Protein AF-A0A7J9T063-F1 (afdb_monomer)

Sol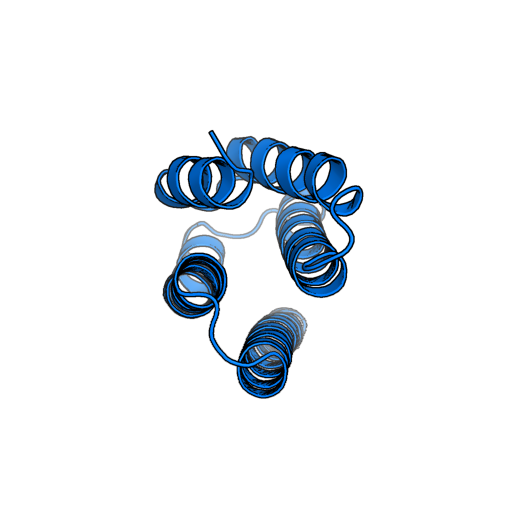vent-accessible surface area (backbone atoms only — not comparable to full-atom values): 6275 Å² total; per-residue (Å²): 130,59,60,61,58,52,44,54,57,52,53,74,72,41,84,44,70,79,43,31,56,53,49,32,50,49,22,60,66,40,46,78,40,85,90,48,29,67,60,27,48,54,52,28,53,51,38,49,53,56,42,49,55,52,73,78,38,90,64,52,70,66,59,53,51,48,56,47,66,69,46,50,61,59,52,51,51,52,47,49,44,61,75,66,71,55,59,67,70,54,53,50,51,53,54,52,50,48,51,51,52,53,50,52,52,55,50,71,74,75,110

Sequence (111 aa):
MNYIDQLSVEFSKGLYVNNLNNLISICEDAKHNDEYVLACHTLQCIFIGIKQSFDERAVSTDEFDFVQSKLITPILDIFEMIKTDGSEKELYRMLSNIVGIYVHLYDDYNS

pLDDT: mean 85.23, std 9.54, range [55.28, 95.31]

Foldseek 3Di:
DQLLVVLVVLCVVPLDLVSLVVLLVSLVVNCVPVPCVVVSVLSNVLSVVLNCVCVVDVDDPVLRVVLRVQQSVLNVVLSVCVVVVDDPVVNVVSSVVSVVSSVVSVVVVVD

Secondary structure (DSSP, 8-state):
--HHHHHHHHHTT-S-HHHHHHHHHHHHHHTTSTTSHHHHHHHHHHHHHHHHHHHHS---HHHHHHHHHHHHHHHHHHHHHHHTT--HHHHHHHHHHHHHHHHHHHHHHH-

Structure (mmCIF, N/CA/C/O backbone):
data_AF-A0A7J9T063-F1
#
_entry.id   AF-A0A7J9T063-F1
#
loop_
_atom_site.group_PDB
_atom_site.id
_atom_site.type_symbol
_atom_site.label_atom_id
_atom_site.label_alt_id
_atom_site.label_comp_id
_atom_site.label_asym_id
_atom_site.label_entity_id
_atom_site.label_seq_id
_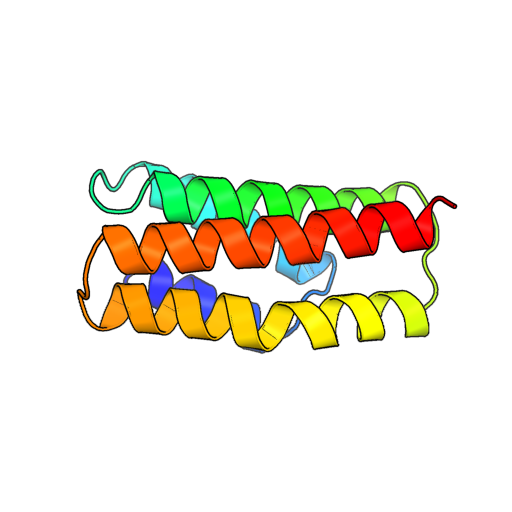atom_site.pdbx_PDB_ins_code
_atom_site.Cartn_x
_atom_site.Cartn_y
_atom_site.Cartn_z
_atom_site.occupancy
_atom_site.B_iso_or_equiv
_atom_site.auth_seq_id
_atom_site.auth_comp_id
_atom_site.auth_asym_id
_atom_site.auth_atom_id
_atom_site.pdbx_PDB_model_num
ATOM 1 N N . MET A 1 1 ? 0.570 11.266 16.999 1.00 61.97 1 MET A N 1
ATOM 2 C CA . MET A 1 1 ? 0.058 11.047 15.633 1.00 61.97 1 MET A CA 1
ATOM 3 C C . MET A 1 1 ? -0.245 9.567 15.516 1.00 61.97 1 MET A C 1
ATOM 5 O O . MET A 1 1 ? 0.636 8.787 15.869 1.00 61.97 1 MET A O 1
ATOM 9 N N . ASN A 1 2 ? -1.475 9.176 15.165 1.00 84.38 2 ASN A N 1
ATOM 10 C CA . ASN A 1 2 ? -1.792 7.750 15.027 1.00 84.38 2 ASN A CA 1
ATOM 11 C C . ASN A 1 2 ? -1.009 7.162 13.829 1.00 84.38 2 ASN A C 1
ATOM 13 O O . ASN A 1 2 ? -0.436 7.910 13.030 1.00 84.38 2 ASN A O 1
ATOM 17 N N . TYR A 1 3 ? -0.908 5.837 13.730 1.00 86.50 3 TYR A N 1
ATOM 18 C CA . TYR A 1 3 ? -0.108 5.216 12.669 1.00 86.50 3 TYR A CA 1
ATOM 19 C C . TYR A 1 3 ? -0.681 5.495 11.268 1.00 86.50 3 TYR A C 1
ATOM 21 O O . TYR A 1 3 ? 0.075 5.624 10.313 1.00 86.50 3 TYR A O 1
ATOM 29 N N . ILE A 1 4 ? -1.998 5.666 11.142 1.00 89.06 4 ILE A N 1
ATOM 30 C CA . ILE A 1 4 ? -2.662 5.972 9.871 1.00 89.06 4 ILE A CA 1
ATOM 31 C C . ILE A 1 4 ? -2.315 7.365 9.351 1.00 89.06 4 ILE A C 1
ATOM 33 O O . ILE A 1 4 ? -2.131 7.548 8.149 1.00 89.06 4 ILE A O 1
ATOM 37 N N . ASP A 1 5 ? -2.183 8.347 10.234 1.00 89.69 5 ASP A N 1
ATOM 38 C CA . ASP A 1 5 ? -1.726 9.686 9.883 1.00 89.69 5 ASP A CA 1
ATOM 39 C C . ASP A 1 5 ? -0.261 9.645 9.430 1.00 89.69 5 ASP A C 1
ATOM 41 O O . ASP A 1 5 ? 0.095 10.283 8.442 1.00 89.69 5 ASP A O 1
ATOM 45 N N . GLN A 1 6 ? 0.578 8.840 10.099 1.00 90.75 6 GLN A N 1
ATOM 46 C CA . GLN A 1 6 ? 1.967 8.606 9.684 1.00 90.75 6 GLN A CA 1
ATOM 47 C C . GLN A 1 6 ? 2.040 7.941 8.306 1.00 90.75 6 GLN A C 1
ATOM 49 O O . GLN A 1 6 ? 2.766 8.429 7.440 1.00 90.75 6 GLN A O 1
ATOM 54 N N . LEU A 1 7 ? 1.243 6.892 8.074 1.00 91.25 7 LEU A N 1
ATOM 55 C CA . LEU A 1 7 ? 1.131 6.241 6.771 1.00 91.25 7 LEU A CA 1
ATOM 56 C C . LEU A 1 7 ? 0.641 7.220 5.707 1.00 91.25 7 LEU A C 1
ATOM 58 O O . LEU A 1 7 ? 1.262 7.314 4.661 1.00 91.25 7 LEU A O 1
ATOM 62 N N . SER A 1 8 ? -0.407 8.002 5.977 1.00 90.19 8 SER A N 1
ATOM 63 C CA . SER A 1 8 ? -0.947 8.986 5.027 1.00 90.19 8 SER A CA 1
ATOM 64 C C . SER A 1 8 ? 0.113 10.012 4.610 1.00 90.19 8 SER A C 1
ATOM 66 O O . SER A 1 8 ? 0.274 10.299 3.424 1.00 90.19 8 SER A O 1
ATOM 68 N N . VAL A 1 9 ? 0.852 10.558 5.584 1.00 91.56 9 VAL A N 1
ATOM 69 C CA . VAL A 1 9 ? 1.913 11.544 5.340 1.00 91.56 9 VAL A CA 1
ATOM 70 C C . VAL A 1 9 ? 3.050 10.929 4.536 1.00 91.56 9 VAL A C 1
ATOM 72 O O . VAL A 1 9 ? 3.476 11.520 3.546 1.00 91.56 9 VAL A O 1
ATOM 75 N N . GLU A 1 10 ? 3.540 9.756 4.929 1.00 90.94 10 GLU A N 1
ATOM 76 C CA . GLU A 1 10 ? 4.660 9.124 4.235 1.00 90.94 10 GLU A CA 1
ATOM 77 C C . GLU A 1 10 ? 4.262 8.664 2.830 1.00 90.94 10 GLU A C 1
ATOM 79 O O . GLU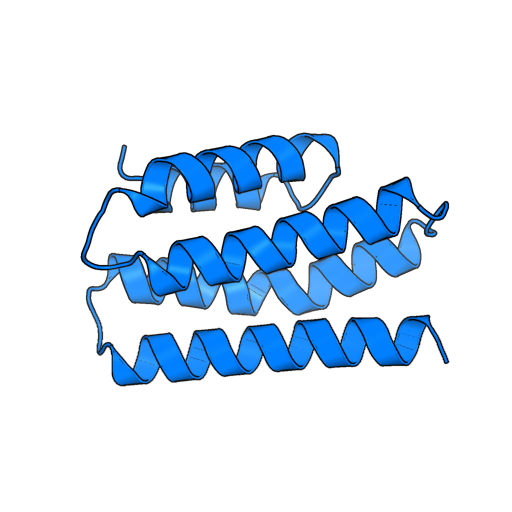 A 1 10 ? 4.993 8.887 1.869 1.00 90.94 10 GLU A O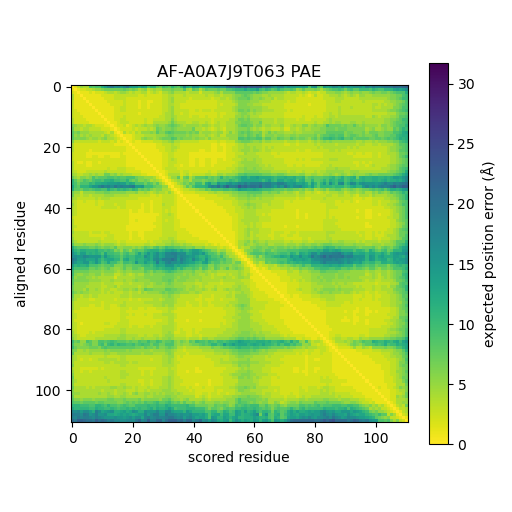 1
ATOM 84 N N . PHE A 1 11 ? 3.055 8.125 2.682 1.00 90.38 11 PHE A N 1
ATOM 85 C CA . PHE A 1 11 ? 2.513 7.668 1.408 1.00 90.38 11 PHE A CA 1
ATOM 86 C C . PHE A 1 11 ? 2.311 8.819 0.416 1.00 90.38 11 PHE A C 1
ATOM 88 O O . PHE A 1 11 ? 2.546 8.653 -0.779 1.00 90.38 11 PHE A O 1
ATOM 95 N N . SER A 1 12 ? 1.966 10.020 0.901 1.00 88.25 12 SER A N 1
ATOM 96 C CA . SER A 1 12 ? 1.859 11.224 0.060 1.00 88.25 12 SER A CA 1
ATOM 97 C C . SER A 1 12 ? 3.175 11.623 -0.619 1.00 88.25 12 SER A C 1
ATOM 99 O O . SER A 1 12 ? 3.163 12.337 -1.620 1.00 88.25 12 SER A O 1
ATOM 101 N N . LYS A 1 13 ? 4.315 11.134 -0.113 1.00 87.00 13 LYS A N 1
ATOM 102 C CA . LYS A 1 13 ? 5.636 11.351 -0.712 1.00 87.00 13 LYS A CA 1
ATOM 103 C C . LYS A 1 13 ? 5.918 10.399 -1.882 1.00 87.00 13 LYS A C 1
ATOM 105 O O . LYS A 1 13 ? 6.984 10.503 -2.483 1.00 87.00 13 LYS A O 1
ATOM 110 N N . GLY A 1 14 ? 4.996 9.490 -2.204 1.00 84.56 14 GLY A N 1
ATOM 111 C CA . GLY A 1 14 ? 5.127 8.486 -3.260 1.00 84.56 14 GLY A CA 1
ATOM 112 C C . GLY A 1 14 ? 5.779 7.186 -2.785 1.00 84.56 14 GLY A C 1
ATOM 113 O O . GLY A 1 14 ? 6.335 7.110 -1.687 1.00 84.56 14 GLY A O 1
ATOM 114 N N . LEU A 1 15 ? 5.723 6.158 -3.635 1.00 84.69 15 LEU A N 1
ATOM 115 C CA . LEU A 1 15 ? 6.133 4.783 -3.319 1.00 84.69 15 LEU A CA 1
ATOM 116 C C . LEU A 1 15 ? 7.621 4.502 -3.580 1.00 84.69 15 LEU A C 1
ATOM 118 O O . LEU A 1 15 ? 7.993 3.390 -3.939 1.00 84.69 15 LEU A O 1
ATOM 122 N N . TYR A 1 16 ? 8.492 5.505 -3.469 1.00 81.38 16 TYR A N 1
ATOM 123 C CA . TYR A 1 16 ? 9.920 5.341 -3.772 1.00 81.38 16 TYR A CA 1
ATOM 124 C C . TYR A 1 16 ? 10.586 4.366 -2.792 1.0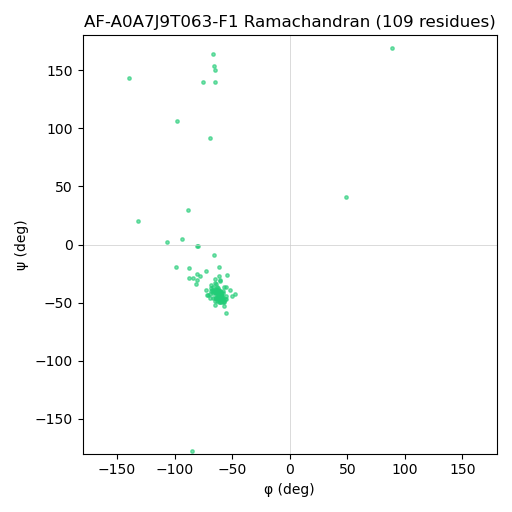0 81.38 16 TYR A C 1
ATOM 126 O O . TYR A 1 16 ? 10.194 4.324 -1.629 1.00 81.38 16 TYR A O 1
ATOM 134 N N . VAL A 1 17 ? 11.632 3.635 -3.206 1.00 75.38 17 VAL A N 1
ATOM 135 C CA . VAL A 1 17 ? 12.342 2.635 -2.365 1.00 75.38 17 VAL A CA 1
ATOM 136 C C . VAL A 1 17 ? 12.680 3.171 -0.968 1.00 75.38 17 VAL A C 1
ATOM 138 O O . VAL A 1 17 ? 12.469 2.507 0.048 1.00 75.38 17 VAL A O 1
ATOM 141 N N . ASN A 1 18 ? 13.142 4.415 -0.912 1.00 79.62 18 ASN A N 1
ATOM 142 C CA . ASN A 1 18 ? 13.512 5.119 0.312 1.00 79.62 18 ASN A CA 1
ATOM 143 C C . ASN A 1 18 ? 12.305 5.268 1.259 1.00 79.62 18 ASN A C 1
ATOM 145 O O . ASN A 1 18 ? 12.437 5.072 2.465 1.00 79.62 18 ASN A O 1
ATOM 149 N N . ASN A 1 19 ? 11.133 5.573 0.696 1.00 88.94 19 ASN A N 1
ATOM 150 C CA . ASN A 1 19 ? 9.876 5.772 1.414 1.00 88.94 19 ASN A CA 1
ATOM 151 C C . ASN A 1 19 ? 9.201 4.435 1.754 1.00 88.94 19 ASN A C 1
ATOM 153 O O . ASN A 1 19 ? 8.555 4.327 2.792 1.00 88.94 19 ASN A O 1
ATOM 157 N N . LEU A 1 20 ? 9.381 3.397 0.926 1.00 90.81 20 LEU A N 1
ATOM 158 C CA . LEU A 1 20 ? 8.862 2.052 1.191 1.00 90.81 20 LEU A CA 1
ATOM 159 C C . LEU A 1 20 ? 9.400 1.505 2.514 1.00 90.81 20 LEU A C 1
ATOM 161 O O . LEU A 1 20 ? 8.635 0.942 3.286 1.00 90.81 20 LEU A O 1
ATOM 165 N N . ASN A 1 21 ? 10.678 1.733 2.836 1.00 91.38 21 ASN A N 1
ATOM 166 C CA . ASN A 1 21 ? 11.230 1.336 4.137 1.00 91.38 21 ASN A CA 1
ATOM 167 C C . ASN A 1 21 ? 10.507 2.006 5.313 1.00 91.38 21 ASN A C 1
ATOM 169 O O . ASN A 1 21 ? 10.207 1.343 6.305 1.00 91.38 21 ASN A O 1
ATOM 173 N N . ASN A 1 22 ? 10.196 3.298 5.190 1.00 93.12 22 ASN A N 1
ATOM 174 C CA . ASN A 1 22 ? 9.475 4.031 6.227 1.00 93.12 22 ASN A CA 1
ATOM 175 C C . ASN A 1 22 ? 8.046 3.497 6.371 1.00 93.12 22 ASN A C 1
ATOM 177 O O . ASN A 1 22 ? 7.612 3.214 7.482 1.00 93.12 22 ASN A O 1
ATOM 181 N N . LEU A 1 23 ? 7.342 3.286 5.257 1.00 94.19 23 LEU A N 1
ATOM 182 C CA . LEU A 1 23 ? 5.996 2.710 5.245 1.00 94.19 23 LEU A CA 1
ATOM 183 C C . LEU A 1 23 ? 5.961 1.310 5.882 1.00 94.19 23 LEU A C 1
ATOM 185 O O . LEU A 1 23 ? 5.103 1.040 6.718 1.00 94.19 23 LEU A O 1
ATOM 189 N N . ILE A 1 24 ? 6.927 0.447 5.547 1.00 94.56 24 ILE A N 1
ATOM 190 C CA . ILE A 1 24 ? 7.067 -0.898 6.128 1.00 94.56 24 ILE A CA 1
ATOM 191 C C . ILE A 1 24 ? 7.287 -0.814 7.640 1.00 94.56 24 ILE A C 1
ATOM 193 O O . ILE A 1 24 ? 6.651 -1.561 8.382 1.00 94.56 24 ILE A O 1
ATOM 197 N N . SER A 1 25 ? 8.156 0.095 8.096 1.00 93.38 25 SER A N 1
ATOM 198 C CA . SER A 1 25 ? 8.424 0.299 9.524 1.00 93.38 25 SER A CA 1
ATOM 199 C C . SER A 1 25 ? 7.187 0.800 10.267 1.00 93.38 25 SER A C 1
ATOM 201 O O . SER A 1 25 ? 6.875 0.289 11.334 1.00 93.38 25 SER A O 1
ATOM 203 N N . ILE A 1 26 ? 6.439 1.749 9.693 1.00 92.94 26 ILE A N 1
ATOM 204 C CA . ILE A 1 26 ? 5.209 2.257 10.315 1.00 92.94 26 ILE A CA 1
ATOM 205 C C . ILE A 1 26 ? 4.175 1.131 10.447 1.00 92.94 26 ILE A C 1
ATOM 207 O O . ILE A 1 26 ? 3.544 1.007 11.494 1.00 92.94 26 ILE A O 1
ATOM 211 N N . CYS A 1 27 ? 4.005 0.288 9.420 1.00 92.94 27 CYS A N 1
ATOM 212 C CA . CYS A 1 27 ? 3.115 -0.873 9.502 1.00 92.94 27 CYS A CA 1
ATOM 213 C C . CYS A 1 27 ? 3.585 -1.910 10.539 1.00 92.94 27 CYS A C 1
ATOM 215 O O . CYS A 1 27 ? 2.751 -2.491 11.234 1.00 92.94 27 CYS A O 1
ATOM 217 N N . GLU A 1 28 ? 4.897 -2.134 10.653 1.00 91.00 28 GLU A N 1
ATOM 218 C CA . GLU A 1 28 ? 5.500 -3.029 11.648 1.00 91.00 28 GLU A CA 1
ATOM 219 C C . GLU A 1 28 ? 5.223 -2.547 13.076 1.00 91.00 28 GLU A C 1
ATOM 221 O O . GLU A 1 28 ? 4.798 -3.340 13.911 1.00 91.00 28 GLU A O 1
ATOM 226 N N . ASP A 1 29 ? 5.390 -1.252 13.343 1.00 89.50 29 ASP A N 1
ATOM 227 C CA . ASP A 1 29 ? 5.110 -0.659 14.654 1.00 89.50 29 ASP A CA 1
ATOM 228 C C . ASP A 1 29 ? 3.602 -0.667 14.963 1.00 89.50 29 ASP A C 1
ATOM 230 O O . ASP A 1 29 ? 3.177 -0.867 16.104 1.00 89.50 29 ASP A O 1
ATOM 234 N N . ALA A 1 30 ? 2.771 -0.482 13.932 1.00 85.44 30 ALA A N 1
ATOM 235 C CA . ALA A 1 30 ? 1.318 -0.420 14.047 1.00 85.44 30 ALA A CA 1
ATOM 236 C C . ALA A 1 30 ? 0.650 -1.771 14.335 1.00 85.44 30 ALA A C 1
ATOM 238 O O . ALA A 1 30 ? -0.443 -1.792 14.901 1.00 85.44 30 ALA A O 1
ATOM 239 N N . LYS A 1 31 ? 1.288 -2.902 14.004 1.00 76.19 31 LYS A N 1
ATOM 240 C CA . LYS A 1 31 ? 0.714 -4.245 14.220 1.00 76.19 31 LYS A CA 1
ATOM 241 C C . LYS A 1 31 ? 0.520 -4.613 15.697 1.00 76.19 31 LYS A C 1
ATOM 243 O O . LYS A 1 31 ? -0.083 -5.636 15.995 1.00 76.19 31 LYS A O 1
ATOM 248 N N . HIS A 1 32 ? 1.046 -3.803 16.614 1.00 74.06 32 HIS A N 1
ATOM 249 C CA . HIS A 1 32 ? 0.798 -3.914 18.051 1.00 74.06 32 HIS A CA 1
ATOM 250 C C . HIS A 1 32 ? -0.547 -3.303 18.487 1.00 74.06 32 HIS A C 1
ATOM 252 O O . HIS A 1 32 ? -0.876 -3.340 19.670 1.00 74.06 32 HIS A O 1
ATOM 258 N N . ASN A 1 33 ? -1.311 -2.727 17.553 1.00 67.06 33 ASN A N 1
ATOM 259 C CA . ASN A 1 33 ? -2.654 -2.214 17.784 1.00 67.06 33 ASN A CA 1
ATOM 260 C C . ASN A 1 33 ? -3.699 -3.249 17.328 1.00 67.06 33 ASN A C 1
ATOM 262 O O . ASN A 1 33 ? -3.898 -3.432 16.125 1.00 67.06 33 ASN A O 1
ATOM 266 N N . ASP A 1 34 ? -4.349 -3.908 18.294 1.00 65.62 34 ASP A N 1
ATOM 267 C CA . ASP A 1 34 ? -5.228 -5.074 18.098 1.00 65.62 34 ASP A CA 1
ATOM 268 C C . ASP A 1 34 ? -6.375 -4.858 17.088 1.00 65.62 34 ASP A C 1
ATOM 270 O O . ASP A 1 34 ? -6.824 -5.815 16.463 1.00 65.62 34 ASP A O 1
ATOM 274 N N . GLU A 1 35 ? -6.835 -3.622 16.877 1.00 77.62 35 GLU A N 1
ATOM 275 C CA . GLU A 1 35 ? -8.022 -3.329 16.056 1.00 77.62 35 GLU A CA 1
ATOM 276 C C . GLU A 1 35 ? -7.764 -3.388 14.538 1.00 77.62 35 GLU A C 1
ATOM 278 O O . GLU A 1 35 ? -8.659 -3.705 13.759 1.00 77.62 35 GLU A O 1
ATOM 283 N N . TYR A 1 36 ? -6.528 -3.140 14.095 1.00 82.25 36 TYR A N 1
ATOM 284 C CA . TYR A 1 36 ? -6.207 -3.000 12.666 1.00 82.25 36 TYR A CA 1
ATOM 285 C C . TYR A 1 36 ? -4.992 -3.814 12.224 1.00 82.25 36 TYR A C 1
ATOM 287 O O . TYR A 1 36 ? -4.400 -3.546 11.171 1.00 82.25 36 TYR A O 1
ATOM 295 N N . VAL A 1 37 ? -4.625 -4.830 13.008 1.00 87.38 37 VAL A N 1
ATOM 296 C CA . VAL A 1 37 ? -3.476 -5.706 12.742 1.00 87.38 37 VAL A CA 1
ATOM 297 C C . VAL A 1 37 ? -3.505 -6.239 11.311 1.00 87.38 37 VAL A C 1
ATOM 299 O O . VAL A 1 37 ? -2.487 -6.190 10.621 1.00 87.38 37 VAL A O 1
ATOM 302 N N . LEU A 1 38 ? -4.669 -6.692 10.826 1.00 87.38 38 LEU A N 1
ATOM 303 C CA . LEU A 1 38 ? -4.761 -7.268 9.484 1.00 87.38 38 LEU A CA 1
ATOM 304 C C . LEU A 1 38 ? -4.528 -6.233 8.379 1.00 87.38 38 LEU A C 1
ATOM 306 O O . LEU A 1 38 ? -3.858 -6.538 7.390 1.00 87.38 38 LEU A O 1
ATOM 310 N N . ALA A 1 39 ? -5.040 -5.011 8.541 1.00 90.00 39 ALA A N 1
ATOM 311 C CA . ALA A 1 39 ? -4.819 -3.943 7.573 1.00 90.00 39 ALA A CA 1
ATOM 312 C C . ALA A 1 39 ? -3.337 -3.553 7.518 1.00 90.00 39 ALA A C 1
ATOM 314 O O . ALA A 1 39 ? -2.756 -3.490 6.435 1.00 90.00 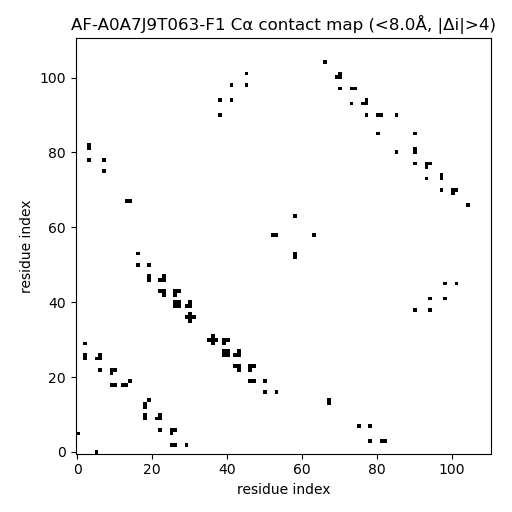39 ALA A O 1
ATOM 315 N N . CYS A 1 40 ? -2.708 -3.383 8.686 1.00 91.31 40 CYS A N 1
ATOM 316 C CA . CYS A 1 40 ? -1.282 -3.074 8.789 1.00 91.31 40 CYS A CA 1
ATOM 317 C C . CYS A 1 40 ? -0.427 -4.170 8.153 1.00 91.31 40 CYS A C 1
ATOM 319 O O . CYS A 1 40 ? 0.450 -3.871 7.348 1.00 91.31 40 CYS A O 1
ATOM 321 N N . HIS A 1 41 ? -0.720 -5.434 8.462 1.00 91.81 41 HIS A N 1
ATOM 322 C CA . HIS A 1 41 ? 0.006 -6.572 7.913 1.00 91.81 41 HIS A CA 1
ATOM 323 C C . HIS A 1 41 ? -0.132 -6.668 6.388 1.00 91.81 41 HIS A C 1
ATOM 325 O O . HIS A 1 41 ? 0.860 -6.818 5.681 1.00 91.81 41 HIS A O 1
ATOM 331 N N . THR A 1 42 ? -1.350 -6.513 5.864 1.00 93.38 42 THR A N 1
ATOM 332 C CA . THR A 1 42 ? -1.606 -6.572 4.417 1.00 93.38 42 THR A CA 1
ATOM 333 C C . THR A 1 42 ? -0.839 -5.481 3.671 1.00 93.38 42 THR A C 1
ATOM 335 O O . THR A 1 42 ? -0.168 -5.758 2.677 1.00 93.38 42 THR A O 1
ATOM 338 N N . LEU A 1 43 ? -0.897 -4.243 4.168 1.00 93.94 43 LEU A N 1
ATOM 339 C CA . LEU A 1 43 ? -0.173 -3.118 3.578 1.00 93.94 43 LEU A CA 1
ATOM 340 C C . LEU A 1 43 ? 1.343 -3.319 3.659 1.00 93.94 43 LEU A C 1
ATOM 342 O O . LEU A 1 43 ? 2.041 -3.080 2.676 1.00 93.94 43 LEU A O 1
ATOM 346 N N . GLN A 1 44 ? 1.847 -3.830 4.786 1.00 94.69 44 GLN A N 1
ATOM 347 C CA . GLN A 1 44 ? 3.258 -4.171 4.952 1.00 94.69 44 GLN A CA 1
ATOM 348 C C . GLN A 1 44 ? 3.725 -5.164 3.884 1.00 94.69 44 GLN A C 1
ATOM 350 O O . GLN A 1 44 ? 4.746 -4.933 3.240 1.00 94.69 44 GLN A O 1
ATOM 355 N N . CYS A 1 45 ? 2.971 -6.246 3.667 1.00 93.69 45 CYS A N 1
ATOM 356 C CA . CYS A 1 45 ? 3.289 -7.247 2.652 1.00 93.69 45 CYS A CA 1
ATOM 357 C C . CYS A 1 45 ? 3.335 -6.641 1.246 1.00 93.69 45 CYS A C 1
ATOM 359 O O . CYS A 1 45 ? 4.269 -6.922 0.497 1.00 93.69 45 CYS A O 1
ATOM 361 N N . ILE A 1 46 ? 2.374 -5.776 0.907 1.00 92.31 46 ILE A N 1
ATOM 362 C CA . ILE A 1 46 ? 2.356 -5.068 -0.379 1.00 92.31 46 ILE A CA 1
ATOM 363 C C . ILE A 1 46 ? 3.607 -4.193 -0.520 1.00 92.31 46 ILE A C 1
ATOM 365 O O . ILE A 1 46 ? 4.314 -4.299 -1.517 1.00 92.31 46 ILE A O 1
ATOM 369 N N . PHE A 1 47 ? 3.942 -3.374 0.480 1.00 93.12 47 PHE A N 1
ATOM 370 C CA . PHE A 1 47 ? 5.122 -2.505 0.414 1.00 93.12 47 PHE A CA 1
ATOM 371 C C . PHE A 1 47 ? 6.437 -3.284 0.319 1.00 93.12 47 PHE A C 1
ATOM 373 O O . PHE A 1 47 ? 7.325 -2.883 -0.436 1.00 93.12 47 PHE A O 1
ATOM 380 N N . ILE A 1 48 ? 6.558 -4.404 1.038 1.00 92.12 48 ILE A N 1
ATOM 381 C CA . ILE A 1 48 ? 7.712 -5.307 0.936 1.00 92.12 48 ILE A CA 1
ATOM 382 C C . ILE A 1 48 ? 7.821 -5.870 -0.479 1.00 92.12 48 ILE A C 1
ATOM 384 O O . ILE A 1 48 ? 8.895 -5.800 -1.068 1.00 92.12 48 ILE A O 1
ATOM 388 N N . GLY A 1 49 ? 6.727 -6.393 -1.032 1.00 89.19 49 GLY A N 1
ATOM 389 C CA . GLY A 1 49 ? 6.732 -7.005 -2.357 1.00 89.19 49 GLY A CA 1
ATOM 390 C C . GLY A 1 49 ? 7.040 -6.007 -3.476 1.00 89.19 49 GLY A C 1
ATOM 391 O O . GLY A 1 49 ? 7.838 -6.292 -4.371 1.00 89.19 49 GLY A O 1
ATOM 392 N N . ILE A 1 50 ? 6.499 -4.790 -3.372 1.00 87.06 50 ILE A N 1
ATOM 393 C CA . ILE A 1 50 ? 6.857 -3.662 -4.238 1.00 87.06 50 ILE A CA 1
ATOM 394 C C . ILE A 1 50 ? 8.365 -3.390 -4.141 1.00 87.06 50 ILE A C 1
ATOM 396 O O . ILE A 1 50 ? 9.053 -3.390 -5.157 1.00 87.06 50 ILE A O 1
ATOM 400 N N . LYS A 1 51 ? 8.903 -3.224 -2.926 1.00 87.62 51 LYS A N 1
ATOM 401 C CA . LYS A 1 51 ? 10.332 -2.959 -2.710 1.00 87.62 51 LYS A CA 1
ATOM 402 C C . LYS A 1 51 ? 11.219 -4.064 -3.293 1.00 87.62 51 LYS A C 1
ATOM 404 O O . LYS A 1 51 ? 12.157 -3.758 -4.019 1.00 87.62 51 LYS A O 1
ATOM 409 N N . GLN A 1 52 ? 10.919 -5.329 -2.997 1.00 86.12 52 GLN A N 1
ATOM 410 C CA . GLN A 1 52 ? 11.678 -6.480 -3.496 1.00 86.12 52 GLN A CA 1
ATOM 411 C C . GLN A 1 52 ? 11.703 -6.513 -5.022 1.00 86.12 52 GLN A C 1
ATOM 413 O O . GLN A 1 52 ? 12.764 -6.685 -5.606 1.00 86.12 52 GLN A O 1
ATOM 418 N N . SER A 1 53 ? 10.573 -6.231 -5.670 1.00 78.38 53 SER A N 1
ATOM 419 C CA . SER A 1 53 ? 10.500 -6.175 -7.136 1.00 78.38 53 SER A CA 1
ATOM 420 C C . SER A 1 53 ? 11.423 -5.122 -7.745 1.00 78.38 53 SER A C 1
ATOM 422 O O . SER A 1 53 ? 11.893 -5.306 -8.861 1.00 78.38 53 SER A O 1
ATOM 424 N N . PHE A 1 54 ? 11.686 -4.028 -7.027 1.00 74.94 54 PHE A N 1
ATOM 425 C CA . PHE A 1 54 ? 12.578 -2.954 -7.465 1.00 74.94 54 PHE A CA 1
ATOM 426 C C . PHE A 1 54 ? 14.049 -3.187 -7.105 1.00 74.94 54 PHE A C 1
ATOM 428 O O . PHE A 1 54 ? 14.931 -2.708 -7.813 1.00 74.94 54 PHE A O 1
ATOM 435 N N . ASP A 1 55 ? 14.318 -3.913 -6.019 1.00 71.62 55 ASP A N 1
ATOM 436 C CA . ASP A 1 55 ? 15.678 -4.260 -5.599 1.00 71.62 55 ASP A CA 1
ATOM 437 C C . ASP A 1 55 ? 16.220 -5.482 -6.375 1.00 71.62 55 ASP A C 1
ATOM 439 O O . ASP A 1 55 ? 17.413 -5.549 -6.673 1.00 71.62 55 ASP A O 1
ATOM 443 N N . GLU A 1 56 ? 15.363 -6.448 -6.727 1.00 67.00 56 GLU A N 1
ATOM 444 C CA . GLU A 1 56 ? 15.741 -7.695 -7.414 1.00 67.00 56 GLU A CA 1
ATOM 445 C C . GLU A 1 56 ? 15.915 -7.521 -8.930 1.00 67.00 56 GLU A C 1
ATOM 447 O O . GLU A 1 56 ? 16.687 -8.253 -9.557 1.00 67.00 56 GLU A O 1
ATOM 452 N N . ARG A 1 57 ? 15.244 -6.530 -9.529 1.00 69.12 57 ARG A N 1
ATOM 453 C CA . ARG A 1 57 ? 15.413 -6.152 -10.937 1.00 69.12 57 ARG A CA 1
ATOM 454 C C . ARG A 1 57 ? 15.404 -4.635 -11.092 1.00 69.12 57 ARG A C 1
ATOM 456 O O . ARG A 1 57 ? 14.638 -3.943 -10.436 1.00 69.12 57 ARG A O 1
ATOM 463 N N . ALA A 1 58 ? 16.217 -4.112 -12.009 1.00 63.25 58 ALA A N 1
ATOM 464 C CA . ALA A 1 58 ? 16.129 -2.709 -12.406 1.00 63.25 58 ALA A CA 1
ATOM 465 C C . ALA A 1 58 ? 14.820 -2.494 -13.181 1.00 63.25 58 ALA A C 1
ATOM 467 O O . ALA A 1 58 ? 14.758 -2.725 -14.387 1.00 63.25 58 ALA A O 1
ATOM 468 N N . VAL A 1 59 ? 13.760 -2.120 -12.470 1.00 67.25 59 VAL A N 1
ATOM 469 C CA . VAL A 1 59 ? 12.464 -1.783 -13.063 1.00 67.25 59 VAL A CA 1
ATOM 470 C C . VAL A 1 59 ? 12.558 -0.402 -13.704 1.00 67.25 59 VAL A C 1
ATOM 472 O O . VAL A 1 59 ? 13.194 0.506 -13.162 1.00 67.25 59 VAL A O 1
ATOM 475 N N . SER A 1 60 ? 11.946 -0.240 -14.873 1.00 74.50 60 SER A N 1
ATOM 476 C CA . SER A 1 60 ? 11.886 1.060 -15.536 1.00 74.50 60 SER A CA 1
ATOM 477 C C . SER A 1 60 ? 11.052 2.056 -14.724 1.00 74.50 60 SER A C 1
ATOM 479 O O . SER A 1 60 ? 10.146 1.683 -13.976 1.00 74.50 60 SER A O 1
ATOM 481 N N . THR A 1 61 ? 11.339 3.349 -14.887 1.00 74.25 61 THR A N 1
ATOM 482 C CA . THR A 1 61 ? 10.538 4.419 -14.274 1.00 74.25 61 THR A CA 1
ATOM 483 C C . THR A 1 61 ? 9.059 4.301 -14.658 1.00 74.25 61 THR A C 1
ATOM 485 O O . THR A 1 61 ? 8.201 4.473 -13.801 1.00 74.25 61 THR A O 1
ATOM 488 N N . ASP A 1 62 ? 8.761 3.894 -15.894 1.00 79.69 62 ASP A N 1
ATOM 489 C CA . ASP A 1 62 ? 7.390 3.739 -16.392 1.00 79.69 62 ASP A CA 1
ATOM 490 C C . ASP A 1 62 ? 6.618 2.617 -15.675 1.00 79.69 62 ASP A C 1
ATOM 492 O O . ASP A 1 62 ? 5.441 2.767 -15.346 1.00 79.69 62 ASP A O 1
ATOM 496 N N . GLU A 1 63 ? 7.272 1.485 -15.403 1.00 75.69 63 GLU A N 1
ATOM 497 C CA . GLU A 1 63 ? 6.679 0.380 -14.641 1.00 75.69 63 GLU A CA 1
ATOM 498 C C . GLU A 1 63 ? 6.432 0.779 -13.180 1.00 75.69 63 GLU A C 1
ATOM 500 O O . GLU A 1 63 ? 5.374 0.476 -12.623 1.00 75.69 63 GLU A O 1
ATOM 505 N N . PHE A 1 64 ? 7.378 1.497 -12.567 1.00 79.25 64 PHE A N 1
ATOM 506 C CA . PHE A 1 64 ? 7.216 2.029 -11.217 1.00 79.25 64 PHE A CA 1
ATOM 507 C C . PHE A 1 64 ? 6.029 3.003 -11.141 1.00 79.25 64 PHE A C 1
ATOM 509 O O . PHE A 1 64 ? 5.156 2.859 -10.280 1.00 79.25 64 PHE A O 1
ATOM 516 N N . ASP A 1 65 ? 5.952 3.945 -12.082 1.00 82.44 65 ASP A N 1
ATOM 517 C CA . ASP A 1 65 ? 4.872 4.926 -12.168 1.00 82.44 65 ASP A CA 1
ATOM 518 C C . ASP A 1 65 ? 3.517 4.252 -12.414 1.00 82.44 65 ASP A C 1
ATOM 520 O O . ASP A 1 65 ? 2.502 4.655 -11.835 1.00 82.44 65 ASP A O 1
ATOM 524 N N . PHE A 1 66 ? 3.482 3.178 -13.210 1.00 83.62 66 PHE A N 1
ATOM 525 C CA . PHE A 1 66 ? 2.265 2.402 -13.422 1.00 83.62 66 PHE A CA 1
ATOM 526 C C . PHE A 1 66 ? 1.793 1.714 -12.139 1.00 83.62 66 PHE A C 1
ATOM 528 O O . PHE A 1 66 ? 0.635 1.902 -11.755 1.00 83.62 66 PHE A O 1
ATOM 535 N N . VAL A 1 67 ? 2.665 0.970 -11.447 1.00 83.44 67 VAL A N 1
ATOM 536 C CA . VAL A 1 67 ? 2.337 0.315 -10.166 1.00 83.44 67 VAL A CA 1
ATOM 537 C C . VAL A 1 67 ? 1.835 1.347 -9.160 1.00 83.44 67 VAL A C 1
ATOM 539 O O . VAL A 1 67 ? 0.776 1.169 -8.550 1.00 83.44 67 VAL A O 1
ATOM 542 N N . GLN A 1 68 ? 2.545 2.470 -9.048 1.00 85.50 68 GLN A N 1
ATOM 543 C CA . GLN A 1 68 ? 2.154 3.576 -8.189 1.00 85.50 68 GLN A CA 1
ATOM 544 C C . GLN A 1 68 ? 0.764 4.118 -8.559 1.00 85.50 68 GLN A C 1
ATOM 546 O O . GLN A 1 68 ? -0.091 4.252 -7.682 1.00 85.50 68 GLN A O 1
ATOM 551 N N . SER A 1 69 ? 0.483 4.361 -9.841 1.00 88.06 69 SER A N 1
ATOM 552 C CA . SER A 1 69 ? -0.814 4.888 -10.291 1.00 88.06 69 SER A CA 1
ATOM 553 C C . SER A 1 69 ? -2.002 3.976 -9.956 1.00 88.06 69 SER A C 1
ATOM 555 O O . SER A 1 69 ? -3.105 4.466 -9.713 1.00 88.06 69 SER A O 1
ATOM 557 N N . LYS A 1 70 ? -1.791 2.653 -9.919 1.00 89.88 70 LYS A N 1
ATOM 558 C CA . LYS A 1 70 ? -2.842 1.659 -9.657 1.00 89.88 70 LYS A CA 1
ATOM 559 C C . LYS A 1 70 ? -3.100 1.432 -8.173 1.00 89.88 70 LYS A C 1
ATOM 561 O O . LYS A 1 70 ? -4.221 1.085 -7.808 1.00 89.88 70 LYS A O 1
ATOM 566 N N . LEU A 1 71 ? -2.087 1.630 -7.331 1.00 90.62 71 LEU A N 1
ATOM 567 C CA . LEU A 1 71 ? -2.165 1.353 -5.897 1.00 90.62 71 LEU A CA 1
ATOM 568 C C . LEU A 1 71 ? -2.426 2.595 -5.038 1.00 90.62 71 LEU A C 1
ATOM 570 O O . LEU A 1 71 ? -2.919 2.438 -3.925 1.00 90.62 71 LEU A O 1
ATOM 574 N N . ILE A 1 72 ? -2.174 3.818 -5.530 1.00 90.50 72 ILE A N 1
ATOM 575 C CA . ILE A 1 72 ? -2.392 5.043 -4.737 1.00 90.50 72 ILE A CA 1
ATOM 576 C C . ILE A 1 72 ? -3.826 5.146 -4.213 1.00 90.50 72 ILE A C 1
ATOM 578 O O . ILE A 1 72 ? -4.024 5.234 -3.003 1.00 90.50 72 ILE A O 1
ATOM 582 N N . THR A 1 73 ? -4.823 5.145 -5.101 1.00 91.31 73 THR A N 1
ATOM 583 C CA . THR A 1 73 ? -6.217 5.369 -4.693 1.00 91.31 73 THR A CA 1
ATOM 584 C C . THR A 1 73 ? -6.727 4.268 -3.759 1.00 91.31 73 THR A C 1
ATOM 586 O O . THR A 1 73 ? -7.191 4.615 -2.677 1.00 91.31 73 THR A O 1
ATOM 589 N N . PRO A 1 74 ? -6.557 2.963 -4.066 1.00 92.88 74 PRO A N 1
ATOM 590 C CA . PRO A 1 74 ? -6.996 1.902 -3.160 1.00 92.88 74 PRO A CA 1
ATOM 591 C C . PRO A 1 74 ? -6.387 1.980 -1.752 1.00 92.88 74 PRO A C 1
ATOM 593 O O . PRO A 1 74 ? -7.073 1.683 -0.778 1.00 92.88 74 PRO A O 1
ATOM 596 N N . ILE A 1 75 ? -5.115 2.381 -1.623 1.00 94.44 75 ILE A N 1
ATOM 597 C CA . ILE A 1 75 ? -4.460 2.523 -0.311 1.00 94.44 75 ILE A CA 1
ATOM 598 C C . ILE A 1 75 ? -5.012 3.725 0.452 1.00 94.44 75 ILE A C 1
ATOM 600 O O . ILE A 1 75 ? -5.287 3.616 1.646 1.00 94.44 75 ILE A O 1
ATOM 604 N N . LEU A 1 76 ? -5.198 4.859 -0.226 1.00 92.06 76 LEU A N 1
ATOM 605 C CA . LEU A 1 76 ? -5.787 6.048 0.390 1.00 92.06 76 LEU A CA 1
ATOM 606 C C . LEU A 1 76 ? -7.216 5.786 0.872 1.00 92.06 76 LEU A C 1
ATOM 608 O O . LEU A 1 76 ? -7.563 6.208 1.973 1.00 92.06 76 LEU A O 1
ATOM 612 N N . ASP A 1 77 ? -8.005 5.036 0.102 1.00 93.00 77 ASP A N 1
ATOM 613 C CA . ASP A 1 77 ? -9.352 4.648 0.513 1.00 93.00 77 ASP A CA 1
ATOM 614 C C . ASP A 1 77 ? -9.302 3.781 1.785 1.00 93.00 77 ASP A C 1
ATOM 616 O O . ASP A 1 77 ? -10.105 3.977 2.694 1.00 93.00 77 ASP A O 1
ATOM 620 N N . ILE A 1 78 ? -8.336 2.857 1.903 1.00 93.25 78 ILE A N 1
ATOM 621 C CA . ILE A 1 78 ? -8.136 2.056 3.127 1.00 93.25 78 ILE A CA 1
ATOM 622 C C . ILE A 1 78 ? -7.770 2.954 4.316 1.00 93.25 78 ILE A C 1
ATOM 624 O O . ILE A 1 78 ? -8.266 2.740 5.421 1.00 93.25 78 ILE A O 1
ATOM 628 N N . PHE A 1 79 ? -6.926 3.969 4.119 1.00 92.62 79 PHE A N 1
ATOM 629 C CA . PHE A 1 79 ? -6.601 4.909 5.195 1.00 92.62 79 PHE A CA 1
ATOM 630 C C . PHE A 1 79 ? -7.833 5.677 5.662 1.00 92.62 79 PHE A C 1
ATOM 632 O O . PHE A 1 79 ? -8.037 5.815 6.866 1.00 92.62 79 PHE A O 1
ATOM 639 N N . GLU A 1 80 ? -8.663 6.149 4.735 1.00 92.25 80 GLU A N 1
ATOM 640 C CA . GLU A 1 80 ? -9.898 6.859 5.068 1.00 92.25 80 GLU A CA 1
ATOM 641 C C . GLU A 1 80 ? -10.914 5.945 5.764 1.00 92.25 80 GLU A C 1
ATOM 643 O O . GLU A 1 80 ? -11.527 6.333 6.759 1.00 92.25 80 GLU A O 1
ATOM 648 N N . MET A 1 81 ? -11.027 4.698 5.303 1.00 91.94 81 MET A N 1
ATOM 649 C CA . MET A 1 81 ? -11.855 3.660 5.915 1.00 91.94 81 MET A CA 1
ATOM 650 C C . MET A 1 81 ? -11.501 3.450 7.392 1.00 91.94 81 MET A C 1
ATOM 652 O O . MET A 1 81 ? -12.386 3.379 8.241 1.00 91.94 81 MET A O 1
ATOM 656 N N . ILE A 1 82 ? -10.203 3.401 7.705 1.00 89.69 82 ILE A N 1
ATOM 657 C CA . ILE A 1 82 ? -9.714 3.239 9.078 1.00 89.69 82 ILE A CA 1
ATOM 658 C C . ILE A 1 82 ? -9.919 4.525 9.895 1.00 89.69 82 ILE A C 1
ATOM 660 O O . ILE A 1 82 ? -10.293 4.458 11.061 1.00 89.69 82 ILE A O 1
ATOM 664 N N . LYS A 1 83 ? -9.717 5.715 9.308 1.00 89.31 83 LYS A N 1
ATOM 665 C CA . LYS A 1 83 ? -9.947 7.000 10.006 1.00 89.31 83 LYS A CA 1
ATOM 666 C C . LYS A 1 83 ? -11.403 7.216 10.399 1.00 89.31 83 LYS A C 1
ATOM 668 O O . LYS A 1 83 ? -11.667 7.876 11.402 1.00 89.31 83 LYS A O 1
ATOM 673 N N . THR A 1 84 ? -12.326 6.723 9.582 1.00 90.00 84 THR A N 1
ATOM 674 C CA . THR A 1 84 ? -13.768 6.940 9.746 1.00 90.00 84 THR A CA 1
ATOM 675 C C . THR A 1 84 ? -14.465 5.834 10.536 1.00 90.00 84 THR A C 1
ATOM 677 O O . THR A 1 84 ? -15.683 5.907 10.690 1.00 90.00 84 THR A O 1
ATOM 680 N N . ASP A 1 85 ? -13.710 4.857 11.062 1.00 83.50 85 ASP A N 1
ATOM 681 C CA . ASP A 1 85 ? -14.213 3.727 11.861 1.00 83.50 85 ASP A CA 1
ATOM 682 C C . ASP A 1 85 ? -15.407 3.013 11.207 1.00 83.50 85 ASP A C 1
ATOM 684 O O . ASP A 1 85 ? -16.427 2.707 11.828 1.00 83.50 85 ASP A O 1
ATOM 688 N N . GLY A 1 86 ? -15.348 2.824 9.889 1.00 80.19 86 GLY A N 1
ATOM 689 C CA . GLY A 1 86 ? -16.423 2.101 9.228 1.00 80.19 86 GLY A CA 1
ATOM 690 C C . GLY A 1 86 ? -16.217 0.586 9.284 1.00 80.19 86 GLY A C 1
ATOM 691 O O . GLY A 1 86 ? -15.296 0.063 9.903 1.00 80.19 86 GLY A O 1
ATOM 692 N N . SER A 1 87 ? -17.135 -0.154 8.664 1.00 89.19 87 SER A N 1
ATOM 693 C CA . SER A 1 87 ? -17.297 -1.567 9.011 1.00 89.19 87 SER A CA 1
ATOM 694 C C . SER A 1 87 ? -16.079 -2.438 8.677 1.00 89.19 87 SER A C 1
ATOM 696 O O . SER A 1 87 ? -15.531 -2.378 7.576 1.00 89.19 87 SER A O 1
ATOM 698 N N . GLU A 1 88 ? -15.755 -3.364 9.580 1.00 88.44 88 GLU A N 1
ATOM 699 C CA . GLU A 1 88 ? -14.713 -4.385 9.399 1.00 88.44 88 GLU A CA 1
ATOM 700 C C . GLU A 1 88 ? -14.885 -5.167 8.079 1.00 88.44 88 GLU A C 1
ATOM 702 O O . GLU A 1 88 ? -13.933 -5.421 7.342 1.00 88.44 88 GLU A O 1
ATOM 707 N N . LYS A 1 89 ? -16.136 -5.478 7.712 1.00 91.31 89 LYS A N 1
ATOM 708 C CA . LYS A 1 89 ? -16.478 -6.138 6.442 1.00 91.31 89 LYS A CA 1
ATOM 709 C C . LYS A 1 89 ? -16.057 -5.313 5.224 1.00 91.31 89 LYS A C 1
ATOM 711 O O . LYS A 1 89 ? -15.635 -5.875 4.212 1.00 91.31 89 LYS A O 1
ATOM 716 N N . GLU A 1 90 ? -16.228 -4.000 5.289 1.00 92.56 90 GLU A N 1
ATOM 717 C CA . GLU A 1 90 ? -15.834 -3.107 4.208 1.00 92.56 90 GLU A CA 1
ATOM 718 C C . GLU A 1 90 ? -14.316 -2.985 4.119 1.00 92.56 90 GLU A C 1
ATOM 720 O O . GLU A 1 90 ? -13.771 -3.149 3.026 1.00 92.56 90 GLU A O 1
ATOM 725 N N . LEU A 1 91 ? -13.641 -2.847 5.261 1.00 91.62 91 LEU A N 1
ATOM 726 C CA . LEU A 1 91 ? -12.185 -2.875 5.329 1.00 91.62 91 LEU A CA 1
ATOM 727 C C . LEU A 1 91 ? -11.624 -4.164 4.707 1.00 91.62 91 LEU A C 1
ATOM 729 O O . LEU A 1 91 ? -10.762 -4.097 3.833 1.00 91.62 91 LEU A O 1
ATOM 733 N N . TYR A 1 92 ? -12.167 -5.339 5.045 1.00 91.88 92 TYR A N 1
ATOM 734 C CA . TYR A 1 92 ? -11.737 -6.604 4.436 1.00 91.88 92 TYR A CA 1
ATOM 735 C C . TYR A 1 92 ? -11.984 -6.683 2.933 1.00 91.88 92 TYR A C 1
ATOM 737 O O . TYR A 1 92 ? -11.151 -7.218 2.197 1.00 91.88 92 TYR A O 1
ATOM 745 N N . ARG A 1 93 ? -13.103 -6.139 2.447 1.00 94.94 93 ARG A N 1
ATOM 746 C CA . ARG A 1 93 ? -13.378 -6.057 1.007 1.00 94.94 93 ARG A CA 1
ATOM 747 C C . ARG A 1 93 ? -12.321 -5.208 0.299 1.00 94.94 93 ARG A C 1
ATOM 749 O O . ARG A 1 93 ? -11.850 -5.597 -0.767 1.00 94.94 93 ARG A O 1
ATOM 756 N N . MET A 1 94 ? -11.937 -4.080 0.888 1.00 95.31 94 MET A N 1
ATOM 757 C CA . MET A 1 94 ? -10.931 -3.174 0.328 1.00 95.31 94 MET A CA 1
ATOM 758 C C . MET A 1 94 ? -9.532 -3.790 0.359 1.00 95.31 94 MET A C 1
ATOM 760 O O . MET A 1 94 ? -8.837 -3.755 -0.655 1.00 95.31 94 M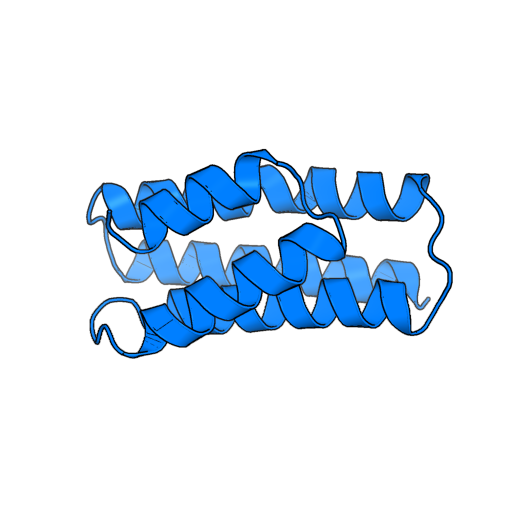ET A O 1
ATOM 764 N N . LEU A 1 95 ? -9.166 -4.440 1.468 1.00 94.56 95 LEU A N 1
ATOM 765 C CA . LEU A 1 95 ? -7.919 -5.200 1.599 1.00 94.56 95 LEU A CA 1
ATOM 766 C C . LEU A 1 95 ? -7.833 -6.332 0.564 1.00 94.56 95 LEU A C 1
ATOM 768 O O . LEU A 1 95 ? -6.815 -6.499 -0.100 1.00 94.56 95 LEU A O 1
ATOM 772 N N . SER A 1 96 ? -8.923 -7.069 0.355 1.00 94.19 96 SER A N 1
ATOM 773 C CA . SER A 1 96 ? -8.968 -8.124 -0.666 1.00 94.19 96 SER A CA 1
ATOM 774 C C . SER A 1 96 ? -8.808 -7.553 -2.077 1.00 94.19 96 SER A C 1
ATOM 776 O O . SER A 1 96 ? -8.086 -8.112 -2.900 1.00 94.19 96 SER A O 1
ATOM 778 N N . ASN A 1 97 ? -9.457 -6.418 -2.356 1.00 94.06 97 ASN A N 1
ATOM 779 C CA . ASN A 1 97 ? -9.373 -5.757 -3.653 1.00 94.06 97 ASN A CA 1
ATOM 780 C C . ASN A 1 97 ? -7.953 -5.268 -3.955 1.00 94.06 97 ASN A C 1
ATOM 782 O O . ASN A 1 97 ? -7.444 -5.511 -5.047 1.00 94.06 97 ASN A O 1
ATOM 786 N N . ILE A 1 98 ? -7.289 -4.618 -2.995 1.00 93.38 98 ILE A N 1
ATOM 787 C CA . ILE A 1 98 ? -5.926 -4.135 -3.221 1.00 93.38 98 ILE A CA 1
ATOM 788 C C . ILE A 1 98 ? -4.925 -5.282 -3.390 1.00 93.38 98 ILE A C 1
ATOM 790 O O . ILE A 1 98 ? -4.046 -5.189 -4.243 1.00 93.38 98 ILE A O 1
ATOM 794 N N . VAL A 1 99 ? -5.087 -6.385 -2.652 1.00 92.12 99 VAL A N 1
ATOM 795 C CA . VAL A 1 99 ? -4.271 -7.588 -2.861 1.00 92.12 99 VAL A CA 1
ATOM 796 C C . VAL A 1 99 ? -4.485 -8.136 -4.271 1.00 92.12 99 VAL A C 1
ATOM 798 O O . VAL A 1 99 ? -3.511 -8.445 -4.947 1.00 92.12 99 VAL A O 1
ATOM 801 N N . GLY A 1 100 ? -5.732 -8.198 -4.749 1.00 91.00 100 GLY A N 1
ATOM 802 C CA . GLY A 1 100 ? -6.036 -8.622 -6.117 1.00 91.00 100 GLY A CA 1
ATOM 803 C C . GLY A 1 100 ? -5.377 -7.737 -7.179 1.00 91.00 100 GLY A C 1
ATOM 804 O O . GLY A 1 100 ? -4.784 -8.255 -8.120 1.00 91.00 100 GLY A O 1
ATOM 805 N N . ILE A 1 101 ? -5.414 -6.411 -6.998 1.00 88.69 101 ILE A N 1
ATOM 806 C CA . ILE A 1 101 ? -4.706 -5.463 -7.874 1.00 88.69 101 ILE A CA 1
ATOM 807 C C . ILE A 1 101 ? -3.202 -5.748 -7.847 1.00 88.69 101 ILE A C 1
ATOM 809 O O . ILE A 1 101 ? -2.595 -5.881 -8.903 1.00 88.69 101 ILE A O 1
ATOM 813 N N . TYR A 1 102 ? -2.606 -5.874 -6.660 1.00 87.75 102 TYR A N 1
ATOM 814 C CA . TYR A 1 102 ? -1.177 -6.144 -6.510 1.00 87.75 102 TYR A CA 1
ATOM 815 C C . TYR A 1 102 ? -0.750 -7.457 -7.186 1.00 87.75 102 TYR A C 1
ATOM 817 O O . TYR A 1 102 ? 0.242 -7.467 -7.909 1.00 87.75 102 TYR A O 1
ATOM 825 N N . VAL A 1 103 ? -1.509 -8.542 -7.001 1.00 86.19 103 VAL A N 1
ATOM 826 C CA . VAL A 1 103 ? -1.219 -9.844 -7.624 1.00 86.19 103 VAL A CA 1
ATOM 827 C C . VAL A 1 103 ? -1.326 -9.762 -9.146 1.00 86.19 103 VAL A C 1
ATOM 829 O O . VAL A 1 103 ? -0.408 -10.200 -9.829 1.00 86.19 103 VAL A O 1
ATOM 832 N N . HIS A 1 104 ? -2.383 -9.144 -9.685 1.00 83.94 104 HIS A N 1
ATOM 833 C CA . HIS A 1 104 ? -2.516 -8.981 -11.136 1.00 83.94 104 HIS A CA 1
ATOM 834 C C . HIS A 1 104 ? -1.395 -8.147 -11.745 1.00 83.94 104 HIS A C 1
ATOM 836 O O . HIS A 1 104 ? -0.888 -8.507 -12.801 1.00 83.94 104 HIS A O 1
ATOM 842 N N . LEU A 1 105 ? -0.973 -7.076 -11.067 1.00 78.88 105 LEU A N 1
ATOM 843 C CA . LEU A 1 105 ? 0.206 -6.325 -11.484 1.00 78.88 105 LEU A CA 1
ATOM 844 C C . LEU A 1 105 ? 1.418 -7.256 -11.552 1.00 78.88 105 LEU A C 1
ATOM 846 O O . LEU A 1 105 ? 2.096 -7.302 -12.569 1.00 78.88 105 LEU A O 1
ATOM 850 N N . TYR A 1 106 ? 1.662 -8.043 -10.506 1.00 70.19 106 TYR A N 1
ATOM 851 C CA . TYR A 1 106 ? 2.797 -8.960 -10.452 1.00 70.19 106 TYR A CA 1
ATOM 852 C C . TYR A 1 106 ? 2.793 -10.009 -11.574 1.00 70.19 106 TYR A C 1
ATOM 854 O O . TYR A 1 106 ? 3.847 -10.291 -12.145 1.00 70.19 106 TYR A O 1
ATOM 862 N N . ASP A 1 107 ? 1.628 -10.565 -11.901 1.00 72.56 107 ASP A N 1
ATOM 863 C CA . ASP A 1 107 ? 1.477 -11.556 -12.968 1.00 72.56 107 ASP A CA 1
ATOM 864 C C . ASP A 1 107 ? 1.701 -10.928 -14.351 1.00 72.56 107 ASP A C 1
ATOM 866 O O . ASP A 1 107 ? 2.480 -11.459 -15.143 1.00 72.56 107 ASP A O 1
ATOM 870 N N . ASP A 1 108 ? 1.104 -9.762 -14.621 1.00 62.16 108 ASP A N 1
ATOM 871 C CA . ASP A 1 108 ? 1.264 -9.041 -15.892 1.00 62.16 108 ASP A CA 1
ATOM 872 C C . ASP A 1 108 ? 2.728 -8.629 -16.150 1.00 62.16 108 ASP A C 1
ATOM 874 O O . ASP A 1 108 ? 3.139 -8.504 -17.302 1.00 62.16 108 ASP A O 1
ATOM 878 N N . TYR A 1 109 ? 3.531 -8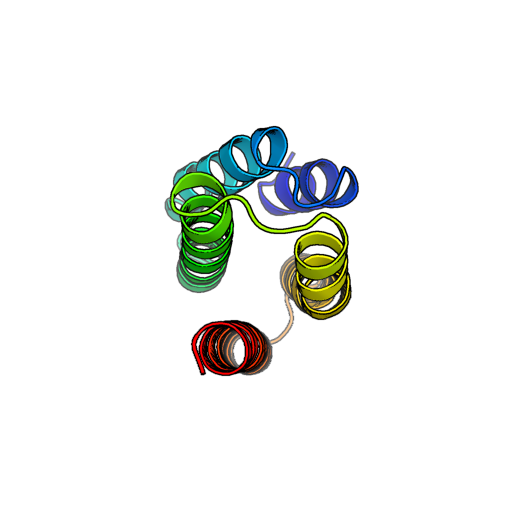.443 -15.096 1.00 58.09 109 TYR A N 1
ATOM 879 C CA . TYR A 1 109 ? 4.949 -8.075 -15.209 1.00 58.09 109 TYR A CA 1
ATOM 880 C C . TYR A 1 109 ? 5.924 -9.248 -15.346 1.00 58.09 109 TYR A C 1
ATOM 882 O O . TYR A 1 109 ? 7.058 -9.028 -15.771 1.00 58.09 109 TYR A O 1
ATOM 890 N N . ASN A 1 110 ? 5.532 -10.464 -14.962 1.00 56.62 110 ASN A N 1
ATOM 891 C CA . ASN A 1 110 ? 6.390 -11.656 -15.035 1.00 56.62 110 ASN A CA 1
ATOM 892 C C . ASN A 1 110 ? 5.989 -12.632 -16.160 1.00 56.62 110 ASN A C 1
ATOM 894 O O . ASN A 1 110 ? 6.598 -13.699 -16.283 1.00 56.62 110 ASN A O 1
ATOM 898 N N . SER A 1 111 ? 4.972 -12.273 -16.950 1.00 55.28 111 SER A N 1
ATOM 899 C CA . SER A 1 111 ? 4.490 -12.991 -18.141 1.00 55.28 111 SER A CA 1
ATOM 900 C C . SER A 1 111 ? 5.263 -12.605 -19.401 1.00 55.28 111 SER A C 1
ATOM 902 O O . SER A 1 111 ? 5.519 -13.509 -20.229 1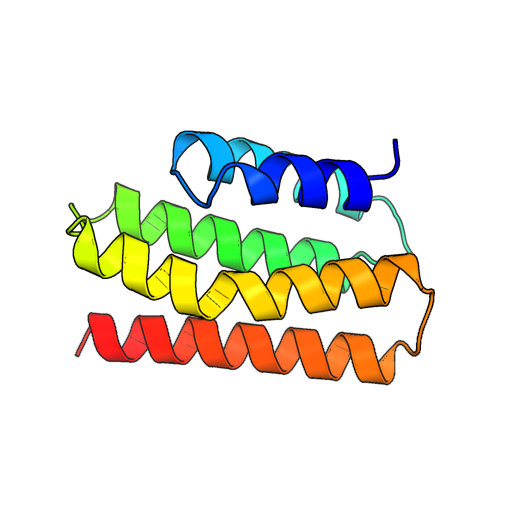.00 55.28 111 SER A O 1
#

Mean predicted aligned error: 4.85 Å

Radius of gyration: 13.55 Å; Cα contacts (8 Å, |Δi|>4): 74; chains: 1; bounding box: 33×24×36 Å